Protein AF-A0A7X3XR97-F1 (afdb_monomer_lite)

Sequence (160 aa):
MERVSLQQAVKMTGKSESTLRRDVKKGKVSAVRDDRGHLRFDIAELQRAYGELKNTGDDAQSVEQGNGKAMTGHDQAEIIAIKDNQIADLRNQLEKAEAQLQIATTEKTKLLDLLSAEKEEKRELKEEMLALMPPPEEREQKTDLTQIKPRRWFQRLLGT

Foldseek 3Di:
DDKDFLVQLCQFQVDDSVVVVVCCVVVLAPWDADPVRTTIGDPVRSCNNRNGTDDPDDDDDDPDDDDDPPCPPVNVVVVVVVVVVVVVVVVVVVVVVVVVVVVVVVVVVVVVVVVVVVVVVVVVVVVVVVVPDPPPVVVVVPCPVVPPDDDPVVVVVPPD

Secondary structure (DSSP, 8-state):
--EEEHHHHHHHH---HHHHHHHHHTTSS-EEE-TTS-EEEEHHHHHHHHSSPPP-SS-S-----SS-----HHHHHHHHHHHHHHHHHHHHHHHHHHHHHHHHHHHHHHHHHHHHHHHHHHHHHHHHHHHHSPPHHHHTTS--TTS-PPPHHHHHHS--

Structure (mmCIF, N/CA/C/O backbone):
data_AF-A0A7X3XR97-F1
#
_entry.id   AF-A0A7X3XR97-F1
#
loop_
_atom_site.group_PDB
_atom_site.id
_atom_site.type_symbol
_atom_site.label_atom_id
_atom_site.label_alt_id
_atom_site.label_comp_id
_atom_site.label_asym_id
_atom_site.label_entity_id
_atom_site.label_seq_id
_atom_site.pdbx_PDB_ins_code
_atom_site.Cartn_x
_atom_site.Cartn_y
_atom_site.Cartn_z
_atom_site.occupancy
_atom_site.B_iso_or_equiv
_atom_site.auth_seq_id
_atom_site.auth_comp_id
_atom_site.auth_asym_id
_atom_site.auth_atom_id
_atom_site.pdbx_PDB_model_num
ATOM 1 N N . MET A 1 1 ? -38.210 10.400 10.286 1.00 59.50 1 MET A N 1
ATOM 2 C CA . MET A 1 1 ? -37.062 9.485 10.431 1.00 59.50 1 MET A CA 1
ATOM 3 C C . MET A 1 1 ? -35.804 10.282 10.172 1.00 59.50 1 MET A C 1
ATOM 5 O O . MET A 1 1 ? -35.600 10.742 9.052 1.00 59.50 1 MET A O 1
ATOM 9 N N . GLU A 1 2 ? -35.038 10.546 11.222 1.00 83.31 2 GLU A N 1
ATOM 10 C CA . GLU A 1 2 ? -33.803 11.316 11.129 1.00 83.31 2 GLU A CA 1
ATOM 11 C C . GLU A 1 2 ? -32.700 10.428 10.548 1.00 83.31 2 GLU A C 1
ATOM 13 O O . GLU A 1 2 ? -32.449 9.325 11.036 1.00 83.31 2 GLU A O 1
ATOM 18 N N . ARG A 1 3 ? -32.088 10.881 9.449 1.00 91.56 3 ARG A N 1
ATOM 19 C CA . ARG A 1 3 ? -31.062 10.122 8.736 1.00 91.56 3 ARG A CA 1
ATOM 20 C C . ARG A 1 3 ? -29.696 10.750 8.934 1.00 91.56 3 ARG A C 1
ATOM 22 O O . ARG A 1 3 ? -29.468 11.891 8.540 1.00 91.56 3 ARG A O 1
ATOM 29 N N . VAL A 1 4 ? -28.764 9.960 9.442 1.00 92.81 4 VAL A N 1
ATOM 30 C CA . VAL A 1 4 ? -27.392 10.383 9.705 1.00 92.81 4 VAL A CA 1
ATOM 31 C C . VAL A 1 4 ? -26.429 9.842 8.658 1.00 92.81 4 VAL A C 1
ATOM 33 O O . VAL A 1 4 ? -26.649 8.806 8.024 1.00 92.81 4 VAL A O 1
ATOM 36 N N . SER A 1 5 ? -25.347 10.583 8.443 1.00 94.44 5 SER A N 1
ATOM 37 C CA . SER A 1 5 ? -24.238 10.140 7.601 1.00 94.44 5 SER A CA 1
ATOM 38 C C . SER A 1 5 ? -23.487 8.969 8.237 1.00 94.44 5 SER A C 1
ATOM 40 O O . SER A 1 5 ? -23.540 8.746 9.446 1.00 94.44 5 SER A O 1
ATOM 42 N N . LEU A 1 6 ? -22.706 8.258 7.427 1.00 93.50 6 LEU A N 1
ATOM 43 C CA . LEU A 1 6 ? -21.822 7.196 7.904 1.00 93.50 6 LEU A CA 1
ATOM 44 C C . LEU A 1 6 ? -20.865 7.662 9.016 1.00 93.50 6 LEU A C 1
ATOM 46 O O . LEU A 1 6 ? -20.676 6.950 9.994 1.00 93.50 6 LEU A O 1
ATOM 50 N N . GLN A 1 7 ? -20.299 8.867 8.908 1.00 92.00 7 GLN A N 1
ATOM 51 C CA . GLN A 1 7 ? -19.396 9.406 9.932 1.00 92.00 7 GLN A CA 1
ATOM 52 C C . GLN A 1 7 ? -20.116 9.692 11.255 1.00 92.00 7 GLN A C 1
ATOM 54 O O . GLN A 1 7 ? -19.578 9.417 12.326 1.00 92.00 7 GLN A O 1
ATOM 59 N N . GLN A 1 8 ? -21.339 10.220 11.198 1.00 92.00 8 GLN A N 1
ATOM 60 C CA . GLN A 1 8 ? -22.168 10.404 12.390 1.00 92.00 8 GLN A CA 1
ATOM 61 C C . GLN A 1 8 ? -22.556 9.052 12.997 1.00 92.00 8 GLN A C 1
ATOM 63 O O . GLN A 1 8 ? -22.412 8.873 14.200 1.00 92.00 8 GLN A O 1
ATOM 68 N N . ALA A 1 9 ? -22.921 8.065 12.175 1.00 92.31 9 ALA A N 1
ATOM 69 C CA . ALA A 1 9 ? -23.204 6.708 12.636 1.00 92.31 9 ALA A CA 1
ATOM 70 C C . ALA A 1 9 ? -21.992 6.065 13.338 1.00 92.31 9 ALA A C 1
ATOM 72 O O . ALA A 1 9 ? -22.153 5.428 14.378 1.00 92.31 9 ALA A O 1
ATOM 73 N N . VAL A 1 10 ? -20.771 6.273 12.829 1.00 93.38 10 VAL A N 1
ATOM 74 C CA . VAL A 1 10 ? -19.523 5.849 13.495 1.00 93.38 10 VAL A CA 1
ATOM 75 C C . VAL A 1 10 ? -19.402 6.483 14.883 1.00 93.38 10 VAL A C 1
ATOM 77 O O . VAL A 1 10 ? -19.129 5.779 15.853 1.00 93.38 10 VAL A O 1
ATOM 80 N N . LYS A 1 11 ? -19.647 7.794 15.004 1.00 90.94 11 LYS A N 1
ATOM 81 C CA . LYS A 1 11 ? -19.575 8.509 16.290 1.00 90.94 11 LYS A CA 1
ATOM 82 C C . LYS A 1 11 ? -20.635 8.026 17.283 1.00 90.94 11 LYS A C 1
ATOM 84 O O . LYS A 1 11 ? -20.304 7.754 18.433 1.00 90.94 11 LYS A O 1
ATOM 89 N N . MET A 1 12 ? -21.874 7.868 16.821 1.00 90.94 12 MET A N 1
ATOM 90 C CA . MET A 1 12 ? -23.017 7.455 17.640 1.00 90.94 12 MET A CA 1
ATOM 91 C C . MET A 1 12 ? -22.898 6.000 18.113 1.00 90.94 12 MET A C 1
ATOM 93 O O . MET A 1 12 ? -23.188 5.703 19.265 1.00 90.94 12 MET A O 1
ATOM 97 N N . THR A 1 13 ? -22.433 5.086 17.256 1.00 91.81 13 THR A N 1
ATOM 98 C CA . THR A 1 13 ? -22.326 3.648 17.587 1.00 91.81 13 THR A CA 1
ATOM 99 C C . THR A 1 13 ? -20.979 3.250 18.197 1.00 91.81 13 THR A C 1
ATOM 101 O O . THR A 1 13 ? -20.843 2.163 18.762 1.00 91.81 13 THR A O 1
ATOM 104 N N . GLY A 1 14 ? -19.941 4.075 18.022 1.00 87.44 14 GLY A N 1
ATOM 105 C CA . GLY A 1 14 ? -18.558 3.734 18.364 1.00 87.44 14 GLY A CA 1
ATOM 106 C C . GLY A 1 14 ? -17.959 2.599 17.521 1.00 87.44 14 GLY A C 1
ATOM 107 O O . GLY A 1 14 ? -16.923 2.049 17.896 1.00 87.44 14 GLY A O 1
ATOM 108 N N . LYS A 1 15 ? -18.601 2.198 16.414 1.00 90.88 15 LYS A N 1
ATOM 109 C CA . LYS A 1 15 ? -18.105 1.152 15.504 1.00 90.88 15 LYS A CA 1
ATOM 110 C C . LYS A 1 15 ? -17.295 1.762 14.366 1.00 90.88 15 LYS A C 1
ATOM 112 O O . LYS A 1 15 ? -17.579 2.866 13.919 1.00 90.88 15 LYS A O 1
ATOM 117 N N . SER A 1 16 ? -16.309 1.022 13.855 1.00 89.44 16 SER A N 1
ATOM 118 C CA . SER A 1 16 ? -15.526 1.467 12.698 1.00 89.44 16 SER A CA 1
ATOM 119 C C . SER A 1 16 ? -16.376 1.541 11.425 1.00 89.44 16 SER A C 1
ATOM 121 O O . SER A 1 16 ? -17.338 0.788 11.248 1.00 89.44 16 SER A O 1
ATOM 123 N N . GLU A 1 17 ? -15.969 2.392 10.483 1.00 91.38 17 GLU A N 1
ATOM 124 C CA . GLU A 1 17 ? -16.640 2.532 9.188 1.00 91.38 17 GLU A CA 1
ATOM 125 C C . GLU A 1 17 ? -16.730 1.198 8.421 1.00 91.38 17 GLU A C 1
ATOM 127 O O . GLU A 1 17 ? -17.766 0.861 7.841 1.00 91.38 17 GLU A O 1
ATOM 132 N N . SER A 1 18 ? -15.659 0.397 8.462 1.00 92.00 18 SER A N 1
ATOM 133 C CA . SER A 1 18 ? -15.606 -0.922 7.824 1.00 92.00 18 SER A CA 1
ATOM 134 C C . SER A 1 18 ? -16.597 -1.915 8.438 1.00 92.00 18 SER A C 1
ATOM 136 O O . SER A 1 18 ? -17.146 -2.752 7.717 1.00 92.00 18 SER A O 1
ATOM 138 N N . THR A 1 19 ? -16.866 -1.804 9.742 1.00 94.38 19 THR A N 1
ATOM 139 C CA . THR A 1 19 ? -17.869 -2.617 10.443 1.00 94.38 19 THR A CA 1
ATOM 140 C C . THR A 1 19 ? -19.271 -2.233 9.995 1.00 94.38 19 THR A C 1
ATOM 142 O O . THR A 1 19 ? -20.020 -3.104 9.565 1.00 94.38 19 THR A O 1
ATOM 145 N N . LEU A 1 20 ? -19.603 -0.938 9.986 1.00 94.56 20 LEU A N 1
ATOM 146 C CA . LEU A 1 20 ? -20.921 -0.470 9.545 1.00 94.56 20 LEU A CA 1
ATOM 147 C C . LEU A 1 20 ? -21.207 -0.859 8.086 1.00 94.56 20 LEU A C 1
ATOM 149 O O . LEU A 1 20 ? -22.272 -1.389 7.784 1.00 94.56 20 LEU A O 1
ATOM 153 N N . ARG A 1 21 ? -20.241 -0.690 7.172 1.00 95.50 21 ARG A N 1
ATOM 154 C CA . ARG A 1 21 ? -20.395 -1.104 5.762 1.00 95.50 21 ARG A CA 1
ATOM 155 C C . ARG A 1 21 ? -20.606 -2.613 5.613 1.00 95.50 21 ARG A C 1
ATOM 157 O O . ARG A 1 21 ? -21.409 -3.051 4.788 1.00 95.50 21 ARG A O 1
ATOM 164 N N . ARG A 1 22 ? -19.888 -3.415 6.404 1.00 95.19 22 ARG A N 1
ATOM 165 C CA . ARG A 1 22 ? -20.041 -4.876 6.436 1.00 95.19 22 ARG A CA 1
ATOM 166 C C . ARG A 1 22 ? -21.410 -5.279 6.970 1.00 95.19 22 ARG A C 1
ATOM 168 O O . ARG A 1 22 ? -22.028 -6.174 6.405 1.00 95.19 22 ARG A O 1
ATOM 175 N N . ASP A 1 23 ? -21.874 -4.623 8.022 1.00 95.62 23 ASP A N 1
ATOM 176 C CA . ASP A 1 23 ? -23.149 -4.914 8.670 1.00 95.62 23 ASP A CA 1
ATOM 177 C C . ASP A 1 23 ? -24.338 -4.548 7.776 1.00 95.62 23 ASP A C 1
ATOM 179 O O . ASP A 1 23 ? -25.299 -5.313 7.718 1.00 95.62 23 ASP A O 1
ATOM 183 N N . VAL A 1 24 ? -24.229 -3.471 6.987 1.00 95.94 24 VAL A N 1
ATOM 184 C CA . VAL A 1 24 ? -25.182 -3.166 5.905 1.00 95.94 24 VAL A CA 1
ATOM 185 C C . VAL A 1 24 ? -25.203 -4.290 4.872 1.00 95.94 24 VAL A C 1
ATOM 187 O O . VAL A 1 24 ? -26.266 -4.802 4.537 1.00 95.94 24 VAL A O 1
ATOM 190 N N . LYS A 1 25 ? -24.032 -4.741 4.398 1.00 94.12 25 LYS A N 1
ATOM 191 C CA . LYS A 1 25 ? -23.943 -5.846 3.425 1.00 94.12 25 LYS A CA 1
ATOM 192 C C . LYS A 1 25 ? -24.530 -7.156 3.969 1.00 94.12 25 LYS A C 1
ATOM 194 O O . LYS A 1 25 ? -25.059 -7.950 3.200 1.00 94.12 25 LYS A O 1
ATOM 199 N N . LYS A 1 26 ? -24.423 -7.385 5.279 1.00 93.94 26 LYS A N 1
ATOM 200 C CA . LYS A 1 26 ? -24.984 -8.551 5.976 1.00 93.94 26 LYS A CA 1
ATOM 201 C C . LYS A 1 26 ? -26.467 -8.398 6.338 1.00 93.94 26 LYS A C 1
ATOM 203 O O . LYS A 1 26 ? -27.037 -9.345 6.864 1.00 93.94 26 LYS A O 1
ATOM 208 N N . GLY A 1 27 ? -27.073 -7.232 6.105 1.00 93.44 27 GLY A N 1
ATOM 209 C CA . GLY A 1 27 ? -28.469 -6.960 6.456 1.00 93.44 27 GLY A CA 1
ATOM 210 C C . GLY A 1 27 ? -28.728 -6.774 7.954 1.00 93.44 27 GLY A C 1
ATOM 211 O O . GLY A 1 27 ? -29.876 -6.804 8.378 1.00 93.44 27 GLY A O 1
ATOM 212 N N . LYS A 1 28 ? -27.686 -6.576 8.775 1.00 94.38 28 LYS A N 1
ATOM 213 C CA . LYS A 1 28 ? -27.849 -6.329 10.219 1.00 94.38 28 LYS A CA 1
ATOM 214 C C . LYS A 1 28 ? -28.467 -4.951 10.492 1.00 94.38 28 LYS A C 1
ATOM 216 O O . LYS A 1 28 ? -29.243 -4.788 11.432 1.00 94.38 28 LYS A O 1
ATOM 221 N N . VAL A 1 29 ? -28.100 -3.962 9.681 1.00 95.19 29 VAL A N 1
ATOM 222 C CA . VAL A 1 29 ? -28.597 -2.587 9.770 1.00 95.19 29 VAL A CA 1
ATOM 223 C C . VAL A 1 29 ? -28.963 -2.085 8.382 1.00 95.19 29 VAL A C 1
ATOM 225 O O . VAL A 1 29 ? -28.223 -2.309 7.421 1.00 95.19 29 VAL A O 1
ATOM 228 N N . SER A 1 30 ? -30.101 -1.407 8.275 1.00 93.88 30 SER A N 1
ATOM 229 C CA . SER A 1 30 ? -30.556 -0.846 7.006 1.00 93.88 30 SER A CA 1
ATOM 230 C C . SER A 1 30 ? -29.892 0.504 6.742 1.00 93.88 30 SER A C 1
ATOM 232 O O . SER A 1 30 ? -29.759 1.338 7.638 1.00 93.88 30 SER A O 1
ATOM 234 N N . ALA A 1 31 ? -29.500 0.737 5.491 1.00 94.69 31 ALA A N 1
ATOM 235 C CA . ALA A 1 31 ? -29.000 2.027 5.035 1.00 94.69 31 ALA A CA 1
ATOM 236 C C . ALA A 1 31 ? -29.500 2.317 3.619 1.00 94.69 31 ALA A C 1
ATOM 238 O O . ALA A 1 31 ? -29.574 1.421 2.778 1.00 94.69 31 ALA A O 1
ATOM 239 N N . VAL A 1 32 ? -29.812 3.581 3.354 1.00 93.56 32 VAL A N 1
ATOM 240 C CA . VAL A 1 32 ? -30.240 4.070 2.038 1.00 93.56 32 VAL A CA 1
ATOM 241 C C . VAL A 1 32 ? -29.104 4.882 1.430 1.00 93.56 32 VAL A C 1
ATOM 243 O O . VAL A 1 32 ? -28.346 5.525 2.154 1.00 93.56 32 VAL A O 1
ATOM 246 N N . ARG A 1 33 ? -28.955 4.851 0.107 1.00 93.44 33 ARG A N 1
ATOM 247 C CA . ARG A 1 33 ? -28.036 5.757 -0.590 1.00 93.44 33 ARG A CA 1
ATOM 248 C C . ARG A 1 33 ? -28.769 7.046 -0.942 1.00 93.44 33 ARG A C 1
ATOM 250 O O . ARG A 1 33 ? -29.892 6.977 -1.427 1.00 93.44 33 ARG A O 1
ATOM 257 N N . ASP A 1 34 ? -28.160 8.192 -0.659 1.00 90.62 34 ASP A N 1
ATOM 258 C CA . ASP A 1 34 ? -28.672 9.480 -1.136 1.00 90.62 34 ASP A CA 1
ATOM 259 C C . ASP A 1 34 ? -28.383 9.686 -2.632 1.00 90.62 34 ASP A C 1
ATOM 261 O O . ASP A 1 34 ? -27.735 8.855 -3.273 1.00 90.62 34 ASP A O 1
ATOM 265 N N . ASP A 1 35 ? -28.841 10.812 -3.179 1.00 90.06 35 ASP A N 1
ATOM 266 C CA . ASP A 1 35 ? -28.695 11.160 -4.601 1.00 90.06 35 ASP A CA 1
ATOM 267 C C . ASP A 1 35 ? -27.226 11.273 -5.052 1.00 90.06 35 ASP A C 1
ATOM 269 O O . ASP A 1 35 ? -26.927 11.246 -6.243 1.00 90.06 35 ASP A O 1
ATOM 273 N N . ARG A 1 36 ? -26.286 11.377 -4.102 1.00 89.06 36 ARG A N 1
ATOM 274 C CA . ARG A 1 36 ? -24.834 11.409 -4.341 1.00 89.06 36 ARG A CA 1
ATOM 275 C C . ARG A 1 36 ? -24.169 10.049 -4.103 1.00 89.06 36 ARG A C 1
ATOM 277 O O . ARG A 1 36 ? -22.951 9.925 -4.200 1.00 89.06 36 ARG A O 1
ATOM 284 N N . GLY A 1 37 ? -24.951 9.017 -3.787 1.00 89.38 37 GLY A N 1
ATOM 285 C CA . GLY A 1 37 ? -24.482 7.659 -3.532 1.00 89.38 37 GLY A CA 1
ATOM 286 C C . GLY A 1 37 ? -23.922 7.427 -2.125 1.00 89.38 37 GLY A C 1
ATOM 287 O O . GLY A 1 37 ? -23.387 6.345 -1.861 1.00 89.38 37 GLY A O 1
ATOM 288 N N . HIS A 1 38 ? -24.035 8.391 -1.207 1.00 89.69 38 HIS A N 1
ATOM 289 C CA . HIS A 1 38 ? -23.547 8.245 0.163 1.00 89.69 38 HIS A CA 1
ATOM 290 C C . HIS A 1 38 ? -24.547 7.488 1.037 1.00 89.69 38 HIS A C 1
ATOM 292 O O . HIS A 1 38 ? -25.760 7.644 0.908 1.00 89.69 38 HIS A O 1
ATOM 298 N N . LEU A 1 39 ? -24.034 6.675 1.965 1.00 91.56 39 LEU A N 1
ATOM 299 C CA . LEU A 1 39 ? -24.870 5.924 2.901 1.00 91.56 39 LEU A CA 1
ATOM 300 C C . LEU A 1 39 ? -25.498 6.846 3.951 1.00 91.56 39 LEU A C 1
ATOM 302 O O . LEU A 1 39 ? -24.809 7.632 4.609 1.00 91.56 39 LEU A O 1
ATOM 306 N N . ARG A 1 40 ? -26.804 6.672 4.132 1.00 95.62 40 ARG A N 1
ATOM 307 C CA . ARG A 1 40 ? -27.650 7.321 5.126 1.00 95.62 40 ARG A CA 1
ATOM 308 C C . ARG A 1 40 ? -28.306 6.261 5.999 1.00 95.62 40 ARG A C 1
ATOM 310 O O . ARG A 1 40 ? -28.926 5.330 5.485 1.00 95.62 40 ARG A O 1
ATOM 317 N N . PHE A 1 41 ? -28.167 6.424 7.305 1.00 94.56 41 PHE A N 1
ATOM 318 C CA . PHE A 1 41 ? -28.644 5.488 8.317 1.00 94.56 41 PHE A CA 1
ATOM 319 C C . PHE A 1 41 ? -29.759 6.134 9.120 1.00 94.56 41 PHE A C 1
ATOM 321 O O . PHE A 1 41 ? -29.648 7.305 9.468 1.00 94.56 41 PHE A O 1
ATOM 328 N N . ASP A 1 42 ? -30.810 5.385 9.426 1.00 94.25 42 ASP A N 1
ATOM 329 C CA . ASP A 1 42 ? -31.805 5.831 10.398 1.00 94.25 42 ASP A CA 1
ATOM 330 C C . ASP A 1 42 ? -31.259 5.641 11.818 1.00 94.25 42 ASP A C 1
ATOM 332 O O . ASP A 1 42 ? -30.686 4.592 12.127 1.00 94.25 42 ASP A O 1
ATOM 336 N N . ILE A 1 43 ? -31.443 6.637 12.684 1.00 92.31 43 ILE A N 1
ATOM 337 C CA . ILE A 1 43 ? -31.070 6.548 14.101 1.00 92.31 43 ILE A CA 1
ATOM 338 C C . ILE A 1 43 ? -31.778 5.362 14.774 1.00 92.31 43 ILE A C 1
ATOM 340 O O . ILE A 1 43 ? -31.135 4.615 15.509 1.00 92.31 43 ILE A O 1
ATOM 344 N N . ALA A 1 44 ? -33.056 5.115 14.470 1.00 90.81 44 ALA A N 1
ATOM 345 C CA . ALA A 1 44 ? -33.802 3.993 15.042 1.00 90.81 44 ALA A CA 1
ATOM 346 C C . ALA A 1 44 ? -33.234 2.631 14.602 1.00 90.81 44 ALA A C 1
ATOM 348 O O . ALA A 1 44 ? -33.146 1.699 15.403 1.00 90.81 44 ALA A O 1
ATOM 349 N N . GLU A 1 45 ? -32.785 2.515 13.346 1.00 93.69 45 GLU A N 1
ATOM 350 C CA . GLU A 1 45 ? -32.121 1.304 12.841 1.00 93.69 45 GLU A CA 1
ATOM 351 C C . GLU A 1 45 ? -30.766 1.083 13.518 1.00 93.69 45 GLU A C 1
ATOM 353 O O . GLU A 1 45 ? -30.434 -0.049 13.881 1.00 93.69 45 GLU A O 1
ATOM 358 N N . LEU A 1 46 ? -29.990 2.154 13.717 1.00 93.81 46 LEU A N 1
ATOM 359 C CA . LEU A 1 46 ? -28.722 2.091 14.443 1.00 93.81 46 LEU A CA 1
ATOM 360 C C . LEU A 1 46 ? -28.948 1.664 15.896 1.00 93.81 46 LEU A C 1
ATOM 362 O O . LEU A 1 46 ? -28.245 0.777 16.379 1.00 93.81 46 LEU A O 1
ATOM 366 N N . GLN A 1 47 ? -29.955 2.229 16.560 1.00 93.00 47 GLN A N 1
ATOM 367 C CA . GLN A 1 47 ? -30.284 1.893 17.939 1.00 93.00 47 GLN A CA 1
ATOM 368 C C . GLN A 1 47 ? -30.772 0.444 18.072 1.00 93.00 47 GLN A C 1
ATOM 370 O O . GLN A 1 47 ? -30.343 -0.271 18.973 1.00 93.00 47 GLN A O 1
ATOM 375 N N . ARG A 1 48 ? -31.589 -0.053 17.132 1.00 94.19 48 ARG A N 1
ATOM 376 C CA . ARG A 1 48 ? -31.993 -1.470 17.106 1.00 94.19 48 ARG A CA 1
ATOM 377 C C . ARG A 1 48 ? -30.791 -2.402 16.924 1.00 94.19 48 ARG A C 1
ATOM 379 O O . ARG A 1 48 ? -30.713 -3.443 17.567 1.00 94.19 48 ARG A O 1
ATOM 386 N N . ALA A 1 49 ? -29.879 -2.066 16.012 1.00 93.38 49 ALA A N 1
ATOM 387 C CA . ALA A 1 49 ? -28.774 -2.946 15.629 1.00 93.38 49 ALA A CA 1
ATOM 388 C C . ALA A 1 49 ? -27.591 -2.933 16.612 1.00 93.38 49 ALA A C 1
ATOM 390 O O . ALA A 1 49 ? -26.843 -3.918 16.684 1.00 93.38 49 ALA A O 1
ATOM 391 N N . TYR A 1 50 ? -27.386 -1.819 17.320 1.00 92.31 50 TYR A N 1
ATOM 392 C CA . TYR A 1 50 ? -26.207 -1.587 18.157 1.00 92.31 50 TYR A CA 1
ATOM 393 C C . TYR A 1 50 ? -26.522 -1.216 19.608 1.00 92.31 50 TYR A C 1
ATOM 395 O O . TYR A 1 50 ? -25.599 -1.233 20.420 1.00 92.31 50 TYR A O 1
ATOM 403 N N . GLY A 1 51 ? -27.785 -0.958 19.947 1.00 89.44 51 GLY A N 1
ATOM 404 C CA . GLY A 1 51 ? -28.206 -0.538 21.281 1.00 89.44 51 GLY A CA 1
ATOM 405 C C . GLY A 1 51 ? -28.114 0.974 21.474 1.00 89.44 51 GLY A C 1
ATOM 406 O O . GLY A 1 51 ? -28.242 1.742 20.522 1.00 89.44 51 GLY A O 1
ATOM 407 N N . GLU A 1 52 ? -27.915 1.401 22.719 1.00 89.00 52 GLU A N 1
ATOM 408 C CA . GLU A 1 52 ? -27.812 2.815 23.087 1.00 89.00 52 GLU A CA 1
ATOM 409 C C . GLU A 1 52 ? -26.752 3.549 22.253 1.00 89.00 52 GLU A C 1
ATOM 411 O O . GLU A 1 52 ? -25.615 3.094 22.092 1.00 89.00 52 GLU A O 1
ATOM 416 N N . LEU A 1 53 ? -27.150 4.693 21.697 1.00 89.75 53 LEU A N 1
ATOM 417 C CA . LEU A 1 53 ? -26.300 5.532 20.865 1.00 89.75 53 LEU A CA 1
ATOM 418 C C . LEU A 1 53 ? -25.719 6.673 21.698 1.00 89.75 53 LEU A C 1
ATOM 420 O O . LEU A 1 53 ? -26.393 7.244 22.550 1.00 89.75 53 LEU A O 1
ATOM 424 N N . LYS A 1 54 ? -24.472 7.045 21.415 1.00 86.44 54 LYS A N 1
ATOM 425 C CA . LYS A 1 54 ? -23.836 8.220 22.015 1.00 86.44 54 LYS A CA 1
ATOM 426 C C . LYS A 1 54 ? -24.487 9.481 21.447 1.00 86.44 54 LYS A C 1
ATOM 428 O O . LYS A 1 54 ? -24.418 9.700 20.234 1.00 86.44 54 LYS A O 1
ATOM 433 N N . ASN A 1 55 ? -25.093 10.301 22.306 1.00 72.25 55 ASN A N 1
ATOM 434 C CA . ASN A 1 55 ? -25.628 11.602 21.908 1.00 72.25 55 ASN A CA 1
ATOM 435 C C . ASN A 1 55 ? -24.497 12.492 21.379 1.00 72.25 55 ASN A C 1
ATOM 437 O O . ASN A 1 55 ? -23.450 12.634 22.005 1.00 72.25 55 ASN A O 1
ATOM 441 N N . THR A 1 56 ? -24.702 13.079 20.199 1.00 61.72 56 THR A N 1
ATOM 442 C CA . THR A 1 56 ? -23.745 14.002 19.568 1.00 61.72 56 THR A CA 1
ATOM 443 C C . THR A 1 56 ? -24.137 15.472 19.745 1.00 61.72 56 THR A C 1
ATOM 445 O O . THR A 1 56 ? -23.643 16.315 19.000 1.00 61.72 56 THR A O 1
ATOM 448 N N . GLY A 1 57 ? -25.024 15.780 20.694 1.00 50.91 57 GLY A N 1
ATOM 449 C CA . GLY A 1 57 ? -25.498 17.131 20.980 1.00 50.91 57 GLY A CA 1
ATOM 450 C C . GLY A 1 57 ? -25.748 17.323 22.474 1.00 50.91 57 GLY A C 1
ATOM 451 O O . GLY A 1 57 ? -26.529 16.576 23.054 1.00 50.91 57 GLY A O 1
ATOM 452 N N . ASP A 1 58 ? -25.069 18.332 23.009 1.00 42.56 58 ASP A N 1
ATOM 453 C CA . ASP A 1 58 ? -25.105 18.906 24.357 1.00 42.56 58 ASP A CA 1
ATOM 454 C C . ASP A 1 58 ? -24.533 18.139 25.562 1.00 42.56 58 ASP A C 1
ATOM 456 O O . ASP A 1 58 ? -24.740 16.949 25.776 1.00 42.56 58 ASP A O 1
ATOM 460 N N . ASP A 1 59 ? -23.806 18.947 26.336 1.00 37.19 59 ASP A N 1
ATOM 461 C CA . ASP A 1 59 ? -23.191 18.777 27.647 1.00 37.19 59 ASP A CA 1
ATOM 462 C C . ASP A 1 59 ? -21.960 17.873 27.819 1.00 37.19 59 ASP A C 1
ATOM 464 O O . ASP A 1 59 ? -21.987 16.663 28.058 1.00 37.19 59 ASP A O 1
ATOM 468 N N . ALA A 1 60 ? -20.821 18.573 27.888 1.00 48.59 60 ALA A N 1
ATOM 469 C CA . ALA A 1 60 ? -19.901 18.380 28.994 1.00 48.59 60 ALA A CA 1
ATOM 470 C C . ALA A 1 60 ? -20.698 18.235 30.309 1.00 48.59 60 ALA A C 1
ATOM 472 O O . ALA A 1 60 ? -21.459 19.121 30.662 1.00 48.59 60 ALA A O 1
ATOM 473 N N . GLN A 1 61 ? -20.459 17.143 31.037 1.00 46.69 61 GLN A N 1
ATOM 474 C CA . GLN A 1 61 ? -21.137 16.735 32.280 1.00 46.69 61 GLN A CA 1
ATOM 475 C C . GLN A 1 61 ? -22.431 15.922 32.117 1.00 46.69 61 GLN A C 1
ATOM 477 O O . GLN A 1 61 ? -23.523 16.333 32.475 1.00 46.69 61 GLN A O 1
ATOM 482 N N . SER A 1 62 ? -22.265 14.653 31.758 1.00 37.53 62 SER A N 1
ATOM 483 C CA . SER A 1 62 ? -22.927 13.562 32.486 1.00 37.53 62 SER A CA 1
ATOM 484 C C . SER A 1 62 ? -22.091 12.296 32.334 1.00 37.53 62 SER A C 1
ATOM 486 O O . SER A 1 62 ? -22.311 11.422 31.500 1.00 37.53 62 SER A O 1
ATOM 488 N N . VAL A 1 63 ? -21.046 12.222 33.156 1.00 49.66 63 VAL A N 1
ATOM 489 C CA . VAL A 1 63 ? -20.544 10.921 33.585 1.00 49.66 63 VAL A CA 1
ATOM 490 C C . VAL A 1 63 ? -21.612 10.421 34.544 1.00 49.66 63 VAL A C 1
ATOM 492 O O . VAL A 1 63 ? -21.748 11.015 35.603 1.00 49.66 63 VAL A O 1
ATOM 495 N N . GLU A 1 64 ? -22.429 9.455 34.127 1.00 47.06 64 GLU A N 1
ATOM 496 C CA . GLU A 1 64 ? -22.954 8.360 34.955 1.00 47.06 64 GLU A CA 1
ATOM 497 C C . GLU A 1 64 ? -23.934 7.500 34.137 1.00 47.06 64 GLU A C 1
ATOM 499 O O . GLU A 1 64 ? -24.968 7.952 33.660 1.00 47.06 64 GLU A O 1
ATOM 504 N N . GLN A 1 65 ? -23.562 6.220 34.058 1.00 51.62 65 GLN A N 1
ATOM 505 C CA . GLN A 1 65 ? -24.431 5.044 33.989 1.00 51.62 65 GLN A CA 1
ATOM 506 C C . GLN A 1 65 ? -25.152 4.713 32.675 1.00 51.62 65 GLN A C 1
ATOM 508 O O . GLN A 1 65 ? -26.309 5.035 32.442 1.00 51.62 65 GLN A O 1
ATOM 513 N N . GLY A 1 66 ? -24.466 3.864 31.903 1.00 37.22 66 GLY A N 1
ATOM 514 C CA . GLY A 1 66 ? -25.041 2.998 30.876 1.00 37.22 66 GLY A CA 1
ATOM 515 C C . GLY A 1 66 ? -24.211 1.721 30.723 1.00 37.22 66 GLY A C 1
ATOM 516 O O . GLY A 1 66 ? -23.417 1.583 29.800 1.00 37.22 66 GLY A O 1
ATOM 517 N N . ASN A 1 67 ? -24.349 0.806 31.686 1.00 44.97 67 ASN A N 1
ATOM 518 C CA . ASN A 1 67 ? -24.048 -0.627 31.560 1.00 44.97 67 ASN A CA 1
ATOM 519 C C . ASN A 1 67 ? -22.607 -1.062 31.189 1.00 44.97 67 ASN A C 1
ATOM 521 O O . ASN A 1 67 ? -22.395 -1.970 30.384 1.00 44.97 67 ASN A O 1
ATOM 525 N N . GLY A 1 68 ? -21.598 -0.465 31.822 1.00 39.72 68 GLY A N 1
ATOM 526 C CA . GLY A 1 68 ? -20.244 -1.017 31.853 1.00 39.72 68 GLY A CA 1
ATOM 527 C C . GLY A 1 68 ? -20.006 -1.692 33.194 1.00 39.72 68 GLY A C 1
ATOM 528 O O . GLY A 1 68 ? -19.988 -1.010 34.213 1.00 39.72 68 GLY A O 1
ATOM 529 N N . LYS A 1 69 ? -19.799 -3.013 33.212 1.00 48.22 69 LYS A N 1
ATOM 530 C CA . LYS A 1 69 ? -19.140 -3.699 34.333 1.00 48.22 69 LYS A CA 1
ATOM 531 C C . LYS A 1 69 ? -17.922 -2.850 34.701 1.00 48.22 69 LYS A C 1
ATOM 533 O O . LYS A 1 69 ? -17.043 -2.701 33.854 1.00 48.22 69 LYS A O 1
ATOM 538 N N . ALA A 1 70 ? -17.942 -2.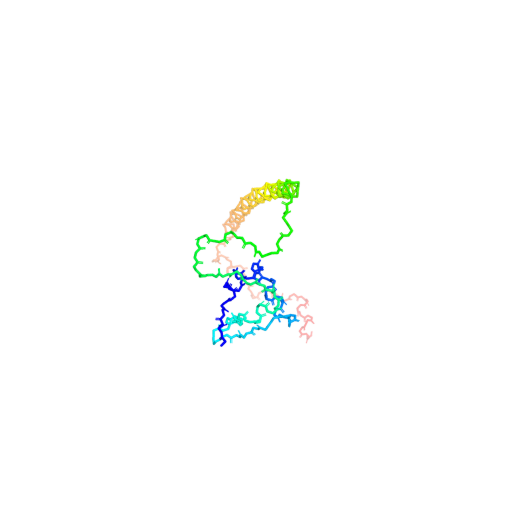200 35.868 1.00 47.84 70 ALA A N 1
ATOM 539 C CA . ALA A 1 70 ? -16.887 -1.284 36.284 1.00 47.84 70 ALA A CA 1
ATOM 540 C C . ALA A 1 70 ? -15.572 -2.057 36.223 1.00 47.84 70 ALA A C 1
ATOM 542 O O . ALA A 1 70 ? -15.351 -2.978 37.009 1.00 47.84 70 ALA A O 1
ATOM 543 N N . MET A 1 71 ? -14.780 -1.760 35.196 1.00 55.47 71 MET A N 1
ATOM 544 C CA . MET A 1 71 ? -13.563 -2.485 34.897 1.00 55.47 71 MET A CA 1
ATOM 545 C C . MET A 1 71 ? -12.618 -2.191 36.054 1.00 55.47 71 MET A C 1
ATOM 547 O O . MET A 1 71 ? -12.263 -1.031 36.291 1.00 55.47 71 MET A O 1
ATOM 551 N N . THR A 1 72 ? -12.342 -3.219 36.849 1.00 59.44 72 THR A N 1
ATOM 552 C CA . THR A 1 72 ? -11.588 -3.079 38.092 1.00 59.44 72 THR A CA 1
ATOM 553 C C . THR A 1 72 ? -10.196 -2.536 37.761 1.00 59.44 72 THR A C 1
ATOM 555 O O . THR A 1 72 ? -9.721 -2.685 36.635 1.00 59.44 72 THR A O 1
ATOM 558 N N . GLY A 1 73 ? -9.507 -1.886 38.706 1.00 61.25 73 GLY A N 1
ATOM 559 C CA . GLY A 1 73 ? -8.156 -1.354 38.446 1.00 61.25 73 GLY A CA 1
ATOM 560 C C . GLY A 1 73 ? -7.178 -2.404 37.887 1.00 61.25 73 GLY A C 1
ATOM 561 O O . GLY A 1 73 ? -6.252 -2.057 37.159 1.00 61.25 73 GLY A O 1
ATOM 562 N N . HIS A 1 74 ? -7.436 -3.688 38.159 1.00 59.84 74 HIS A N 1
ATOM 563 C CA . HIS A 1 74 ? -6.713 -4.827 37.599 1.00 59.84 74 HIS A CA 1
ATOM 56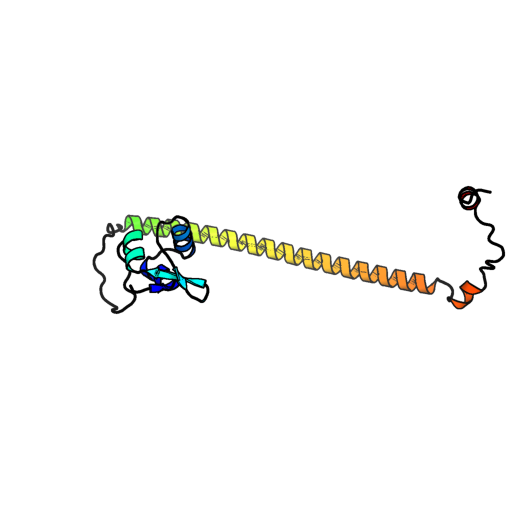4 C C . HIS A 1 74 ? -6.910 -4.976 36.082 1.00 59.84 74 HIS A C 1
ATOM 566 O O . HIS A 1 74 ? -5.936 -5.066 35.338 1.00 59.84 74 HIS A O 1
ATOM 572 N N . ASP A 1 75 ? -8.153 -4.891 35.612 1.00 70.31 75 ASP A N 1
ATOM 573 C CA . ASP A 1 75 ? -8.493 -4.997 34.193 1.00 70.31 75 ASP A CA 1
ATOM 574 C C . ASP A 1 75 ? -7.935 -3.805 33.382 1.00 70.31 75 ASP A C 1
ATOM 576 O O . ASP A 1 75 ? -7.548 -3.942 32.222 1.00 70.31 75 ASP A O 1
ATOM 580 N N . GLN A 1 76 ? -7.852 -2.610 33.987 1.00 75.25 76 GLN A N 1
ATOM 581 C CA . GLN A 1 76 ? -7.225 -1.448 33.342 1.00 75.25 76 GLN A CA 1
ATOM 582 C C . GLN A 1 76 ? -5.709 -1.614 33.201 1.00 75.25 76 GLN A C 1
ATOM 584 O O . GLN A 1 76 ? -5.161 -1.280 32.150 1.00 75.25 76 GLN A O 1
ATOM 589 N N . ALA A 1 77 ? -5.037 -2.149 34.223 1.00 77.81 77 ALA A N 1
ATOM 590 C CA . ALA A 1 77 ? -3.604 -2.422 34.175 1.00 77.81 77 ALA A CA 1
ATOM 591 C C . ALA A 1 77 ? -3.259 -3.479 33.112 1.00 77.81 77 ALA A C 1
ATOM 593 O O . ALA A 1 77 ? -2.292 -3.309 32.369 1.00 77.81 77 ALA A O 1
ATOM 594 N N . GLU A 1 78 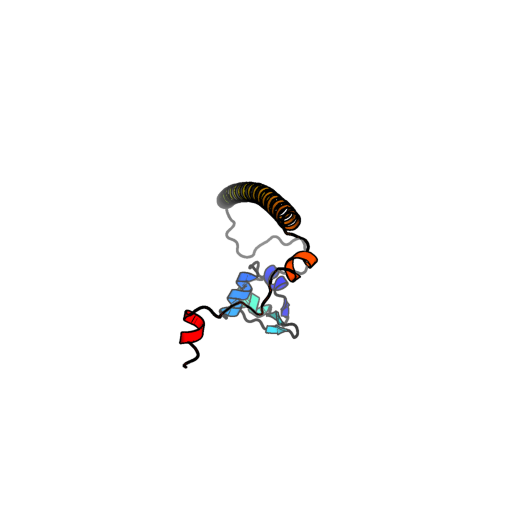? -4.081 -4.523 32.975 1.00 80.75 78 GLU A N 1
ATOM 595 C CA . GLU A 1 78 ? -3.913 -5.544 31.936 1.00 80.75 78 GLU A CA 1
ATOM 596 C C . GLU A 1 78 ? -4.092 -4.956 30.527 1.00 80.75 78 GLU A C 1
ATOM 598 O O . GLU A 1 78 ? -3.280 -5.197 29.634 1.00 80.75 78 GLU A O 1
ATOM 603 N N . ILE A 1 79 ? -5.099 -4.100 30.331 1.00 82.69 79 ILE A N 1
ATOM 604 C CA . ILE A 1 79 ? -5.314 -3.412 29.050 1.00 82.69 79 ILE A CA 1
ATOM 605 C C . ILE A 1 79 ? -4.147 -2.482 28.705 1.00 82.69 79 ILE A C 1
ATOM 607 O O . ILE A 1 79 ? -3.773 -2.393 27.534 1.00 82.69 79 ILE A O 1
ATOM 611 N N . ILE A 1 80 ? -3.576 -1.781 29.688 1.00 88.62 80 ILE A N 1
ATOM 612 C CA . ILE A 1 80 ? -2.398 -0.929 29.482 1.00 88.62 80 ILE A CA 1
ATOM 613 C C . ILE A 1 80 ? -1.203 -1.788 29.062 1.00 88.62 80 ILE A C 1
ATOM 615 O O . ILE A 1 80 ? -0.600 -1.502 28.033 1.00 88.62 80 ILE A O 1
ATOM 619 N N . ALA A 1 81 ? -0.940 -2.898 29.755 1.00 88.19 81 ALA A N 1
ATOM 620 C CA . ALA A 1 81 ? 0.151 -3.808 29.408 1.00 88.19 81 ALA A CA 1
ATOM 621 C C . ALA A 1 81 ? -0.003 -4.409 27.997 1.00 88.19 81 ALA A C 1
ATOM 623 O O . ALA A 1 81 ? 0.962 -4.487 27.235 1.00 88.19 81 ALA A O 1
ATOM 624 N N . ILE A 1 82 ? -1.223 -4.794 27.604 1.00 91.19 82 ILE A N 1
ATOM 625 C CA . ILE A 1 82 ? -1.505 -5.281 26.245 1.00 91.19 82 ILE A CA 1
ATOM 626 C C . ILE A 1 82 ? -1.238 -4.184 25.211 1.00 91.19 82 ILE A C 1
ATOM 628 O O . ILE A 1 82 ? -0.618 -4.451 24.180 1.00 91.19 82 ILE A O 1
ATOM 632 N N . LYS A 1 83 ? -1.680 -2.950 25.473 1.00 90.25 83 LYS A N 1
ATOM 633 C CA . LYS A 1 83 ? -1.443 -1.815 24.573 1.00 90.25 83 LYS A CA 1
ATOM 634 C C . LYS A 1 83 ? 0.037 -1.468 24.467 1.00 90.25 83 LYS A C 1
ATOM 636 O O . LYS A 1 83 ? 0.496 -1.209 23.361 1.00 90.25 83 LYS A O 1
ATOM 641 N N . ASP A 1 84 ? 0.785 -1.511 25.562 1.00 92.38 84 ASP A N 1
ATOM 642 C CA . ASP A 1 84 ? 2.225 -1.250 25.556 1.00 92.38 84 ASP A CA 1
ATOM 643 C C . ASP A 1 84 ? 2.979 -2.308 24.746 1.00 92.38 84 ASP A C 1
ATOM 645 O O . ASP A 1 84 ? 3.833 -1.964 23.928 1.00 92.38 84 ASP A O 1
ATOM 649 N N . ASN A 1 85 ? 2.592 -3.581 24.869 1.00 92.50 85 ASN A N 1
ATOM 650 C CA . ASN A 1 85 ? 3.126 -4.655 24.031 1.00 92.50 85 ASN A CA 1
ATOM 651 C C . ASN A 1 85 ? 2.798 -4.445 22.545 1.00 92.50 85 ASN A C 1
ATOM 653 O O . ASN A 1 85 ? 3.663 -4.626 21.690 1.00 92.50 85 ASN A O 1
ATOM 657 N N . GLN A 1 86 ? 1.572 -4.019 22.223 1.00 93.75 86 GLN A N 1
ATOM 658 C CA . GLN A 1 86 ? 1.192 -3.683 20.846 1.00 93.75 86 GLN A CA 1
ATOM 659 C C . GLN A 1 86 ? 1.981 -2.484 20.310 1.00 93.75 86 GLN A C 1
ATOM 661 O O . GLN A 1 86 ? 2.416 -2.502 19.163 1.00 93.75 86 GLN A O 1
ATOM 666 N N . ILE A 1 87 ? 2.198 -1.452 21.127 1.00 95.94 87 ILE A N 1
ATOM 667 C CA . ILE A 1 87 ? 3.007 -0.286 20.756 1.00 95.94 87 ILE A CA 1
ATOM 668 C C . ILE A 1 87 ? 4.461 -0.703 20.515 1.00 95.94 87 ILE A C 1
ATOM 670 O O . ILE A 1 87 ? 5.066 -0.244 19.548 1.00 95.94 87 ILE A O 1
ATOM 674 N N . ALA A 1 88 ? 5.022 -1.575 21.355 1.00 95.62 88 ALA A N 1
ATOM 675 C CA . ALA A 1 88 ? 6.374 -2.095 21.181 1.00 95.62 88 ALA A CA 1
ATOM 676 C C . ALA A 1 88 ? 6.511 -2.907 19.883 1.00 95.62 88 ALA A C 1
ATOM 678 O O . ALA A 1 88 ? 7.448 -2.683 19.118 1.00 95.62 88 ALA A O 1
ATOM 679 N N . ASP A 1 89 ? 5.555 -3.790 19.588 1.00 96.19 89 ASP A N 1
ATOM 680 C CA . ASP A 1 89 ? 5.558 -4.563 18.344 1.00 96.19 89 ASP A CA 1
ATOM 681 C C . ASP A 1 89 ? 5.420 -3.660 17.108 1.00 96.19 89 ASP A C 1
ATOM 683 O O . ASP A 1 89 ? 6.203 -3.773 16.166 1.00 96.19 89 ASP A O 1
ATOM 687 N N . LEU A 1 90 ? 4.503 -2.687 17.136 1.00 96.75 90 LEU A N 1
ATOM 688 C CA . LEU A 1 90 ? 4.339 -1.722 16.044 1.00 96.75 90 LEU A CA 1
ATOM 689 C C . LEU A 1 90 ? 5.599 -0.880 15.815 1.00 96.75 90 LEU A C 1
ATOM 691 O O . LEU A 1 90 ? 5.963 -0.632 14.667 1.00 96.75 90 LEU A O 1
ATOM 695 N N . ARG A 1 91 ? 6.291 -0.469 16.885 1.00 96.62 91 ARG A N 1
ATOM 696 C CA . ARG A 1 91 ? 7.579 0.234 16.782 1.00 96.62 91 ARG A CA 1
ATOM 697 C C . ARG A 1 91 ? 8.646 -0.643 16.130 1.00 96.62 91 ARG A C 1
ATOM 699 O O . ARG A 1 91 ? 9.311 -0.181 15.210 1.00 96.62 91 ARG A O 1
ATOM 706 N N . ASN A 1 92 ? 8.747 -1.911 16.527 1.00 97.25 92 ASN A N 1
ATOM 707 C CA . ASN A 1 92 ? 9.685 -2.858 15.920 1.00 97.25 92 ASN A CA 1
ATOM 708 C C . ASN A 1 92 ? 9.379 -3.112 14.435 1.00 97.25 92 ASN A C 1
ATOM 710 O O . ASN A 1 92 ? 10.290 -3.256 13.621 1.00 97.25 92 ASN A O 1
ATOM 714 N N . GLN A 1 93 ? 8.099 -3.197 14.064 1.00 95.88 93 GLN A N 1
ATOM 715 C CA . GLN A 1 93 ? 7.696 -3.343 12.663 1.00 95.88 93 GLN A CA 1
ATOM 716 C C . GLN A 1 93 ? 8.052 -2.099 11.844 1.00 95.88 93 GLN A C 1
ATOM 718 O O . GLN A 1 93 ? 8.537 -2.234 10.721 1.00 95.88 93 GLN A O 1
ATOM 723 N N . LEU A 1 94 ? 7.851 -0.907 12.411 1.00 97.44 94 LEU A N 1
ATOM 724 C CA . LEU A 1 94 ? 8.197 0.360 11.774 1.00 97.44 94 LEU A CA 1
ATOM 725 C C . LEU A 1 94 ? 9.708 0.474 11.546 1.00 97.44 94 LEU A C 1
ATOM 727 O O . LEU A 1 94 ? 10.122 0.733 10.422 1.00 97.44 94 LEU A O 1
ATOM 731 N N . GLU A 1 95 ? 10.523 0.161 12.553 1.00 97.88 95 GLU A N 1
ATOM 732 C CA . GLU A 1 95 ? 11.986 0.151 12.430 1.00 97.88 95 GLU A CA 1
ATOM 733 C C . GLU A 1 95 ? 12.464 -0.822 11.337 1.00 97.88 95 GLU A C 1
ATOM 735 O O . GLU A 1 95 ? 13.282 -0.471 10.486 1.00 97.88 95 GLU A O 1
ATOM 740 N N . LYS A 1 96 ? 11.904 -2.040 11.290 1.00 97.44 96 LYS A N 1
ATOM 741 C CA . LYS A 1 96 ? 12.223 -3.017 10.233 1.00 97.44 96 LYS A CA 1
ATOM 742 C C . LYS A 1 96 ? 11.836 -2.514 8.844 1.00 97.44 96 LYS A C 1
ATOM 744 O O . LYS A 1 96 ? 12.594 -2.717 7.895 1.00 97.44 96 LYS A O 1
ATOM 749 N N . ALA A 1 97 ? 10.669 -1.888 8.713 1.00 96.56 97 ALA A N 1
ATOM 750 C CA . ALA A 1 97 ? 10.201 -1.344 7.444 1.00 96.56 97 ALA A CA 1
ATOM 751 C C . ALA A 1 97 ? 11.085 -0.181 6.969 1.00 96.56 97 ALA A C 1
ATOM 753 O O . ALA A 1 97 ? 11.449 -0.125 5.795 1.00 96.56 97 ALA A O 1
ATOM 754 N N . GLU A 1 98 ? 11.482 0.711 7.878 1.00 97.50 98 GLU A N 1
ATOM 755 C CA . GLU A 1 98 ? 12.405 1.810 7.585 1.00 97.50 98 GLU A CA 1
ATOM 756 C C . GLU A 1 98 ? 13.781 1.290 7.150 1.00 97.50 98 GLU A C 1
ATOM 758 O O . GLU A 1 98 ? 14.312 1.747 6.136 1.00 97.50 98 GLU A O 1
ATOM 763 N N . ALA A 1 99 ? 14.323 0.280 7.837 1.00 97.50 99 ALA A N 1
ATOM 764 C CA . ALA A 1 99 ? 15.587 -0.352 7.461 1.00 97.50 99 ALA A CA 1
ATOM 765 C C . ALA A 1 99 ? 15.522 -1.004 6.068 1.00 97.50 99 ALA A C 1
ATOM 767 O O . ALA A 1 99 ? 16.421 -0.818 5.247 1.00 97.50 99 ALA A O 1
ATOM 768 N N . GLN A 1 100 ? 14.439 -1.726 5.759 1.00 97.06 100 GLN A N 1
ATOM 769 C CA . GLN A 1 100 ? 14.229 -2.305 4.427 1.00 97.06 100 GLN A CA 1
ATOM 770 C C . GLN A 1 100 ? 14.127 -1.232 3.343 1.00 97.06 100 GLN A C 1
ATOM 772 O O . GLN A 1 100 ? 14.684 -1.396 2.257 1.00 97.06 100 GLN A O 1
ATOM 777 N N . LEU A 1 101 ? 13.447 -0.122 3.635 1.00 97.94 101 LEU A N 1
ATOM 778 C CA . LEU A 1 101 ? 13.324 0.991 2.704 1.00 97.94 101 LEU A CA 1
ATOM 779 C C . LEU A 1 101 ? 14.684 1.643 2.442 1.00 97.94 101 LEU A C 1
ATOM 781 O O . LEU A 1 101 ? 14.993 1.926 1.289 1.00 97.94 101 LEU A O 1
ATOM 785 N N . GLN A 1 102 ? 15.517 1.824 3.469 1.00 97.62 102 GLN A N 1
ATOM 786 C CA . GLN A 1 102 ? 16.885 2.320 3.297 1.00 97.62 102 GLN A CA 1
ATOM 787 C C . GLN A 1 102 ? 17.746 1.378 2.448 1.00 97.62 102 GLN A C 1
ATOM 789 O O . GLN A 1 102 ? 18.463 1.828 1.557 1.00 97.62 102 GLN A O 1
ATOM 794 N N . ILE A 1 103 ? 17.657 0.065 2.665 1.00 98.00 103 ILE A N 1
ATOM 795 C CA . ILE A 1 103 ? 18.379 -0.905 1.831 1.00 98.00 103 ILE A CA 1
ATOM 796 C C . ILE A 1 103 ? 17.920 -0.775 0.374 1.00 98.00 103 ILE A C 1
ATOM 798 O O . ILE A 1 103 ? 18.744 -0.542 -0.510 1.00 98.00 103 ILE A O 1
ATOM 802 N N . ALA A 1 104 ? 16.610 -0.802 0.129 1.00 96.62 104 ALA A N 1
ATOM 803 C CA . ALA A 1 104 ? 16.052 -0.703 -1.215 1.00 96.62 104 ALA A CA 1
ATOM 804 C C . ALA A 1 104 ? 16.411 0.617 -1.919 1.00 96.62 104 ALA A C 1
ATOM 806 O O . ALA A 1 104 ? 16.667 0.625 -3.125 1.00 96.62 104 ALA A O 1
ATOM 807 N N . THR A 1 105 ? 16.453 1.745 -1.200 1.00 97.50 105 THR A N 1
ATOM 808 C CA . THR A 1 105 ? 16.871 3.025 -1.789 1.00 97.50 105 THR A CA 1
ATOM 809 C C . THR A 1 105 ? 18.346 3.006 -2.165 1.00 97.50 105 THR A C 1
ATOM 811 O O . THR A 1 105 ? 18.669 3.416 -3.277 1.00 97.50 105 THR A O 1
ATOM 814 N N . THR A 1 106 ? 19.224 2.476 -1.309 1.00 97.88 106 THR A N 1
ATOM 815 C CA . THR A 1 106 ? 20.662 2.374 -1.619 1.00 97.88 106 THR A CA 1
ATOM 816 C C . THR A 1 106 ? 20.961 1.409 -2.767 1.00 97.88 106 THR A C 1
ATOM 818 O O . THR A 1 106 ? 21.846 1.664 -3.583 1.00 97.88 106 THR A O 1
ATOM 821 N N . GLU A 1 107 ? 20.228 0.301 -2.873 1.00 97.44 107 GLU A N 1
ATOM 822 C CA . GLU A 1 107 ? 20.340 -0.617 -4.009 1.00 97.44 107 GLU A CA 1
ATOM 823 C C . GLU A 1 107 ? 19.863 0.052 -5.295 1.00 97.44 107 GLU A C 1
ATOM 825 O O . GLU A 1 107 ? 20.556 0.015 -6.312 1.00 97.44 107 GLU A O 1
ATOM 830 N N . LYS A 1 108 ? 18.718 0.740 -5.242 1.00 97.94 108 LYS A N 1
ATOM 831 C CA . LYS A 1 108 ? 18.187 1.488 -6.381 1.00 97.94 108 LYS A CA 1
ATOM 832 C C . LYS A 1 108 ? 19.172 2.544 -6.876 1.00 97.94 108 LYS A C 1
ATOM 834 O O . LYS A 1 108 ? 19.348 2.657 -8.086 1.00 97.94 108 LYS A O 1
ATOM 839 N N . THR A 1 109 ? 19.801 3.314 -5.986 1.00 98.00 109 THR A N 1
ATOM 840 C CA . THR A 1 109 ? 20.789 4.324 -6.400 1.00 98.00 109 THR A CA 1
ATOM 841 C C . THR A 1 109 ? 21.980 3.670 -7.089 1.00 98.00 109 THR A C 1
ATOM 843 O O . THR A 1 109 ? 22.311 4.063 -8.200 1.00 98.00 109 THR A O 1
ATOM 846 N N . LYS A 1 110 ? 22.535 2.590 -6.518 1.00 97.69 110 LYS A N 1
ATOM 847 C CA . LYS A 1 110 ? 23.645 1.845 -7.138 1.00 97.69 110 LYS A CA 1
ATOM 848 C C . LYS A 1 110 ? 23.288 1.316 -8.530 1.00 97.69 110 LYS A C 1
ATOM 850 O O . LYS A 1 110 ? 24.098 1.404 -9.446 1.00 97.69 110 LYS A O 1
ATOM 855 N N . LEU A 1 111 ? 22.082 0.771 -8.704 1.00 98.06 111 LEU A N 1
ATOM 856 C CA . LEU A 1 111 ? 21.626 0.266 -10.002 1.00 98.06 111 LEU A CA 1
ATOM 857 C C . LEU A 1 111 ? 21.446 1.383 -11.034 1.00 98.06 111 LEU A C 1
ATOM 859 O O . LEU A 1 111 ? 21.744 1.176 -12.208 1.00 98.06 111 LEU A O 1
ATOM 863 N N . LEU A 1 112 ? 20.963 2.555 -10.615 1.00 97.81 112 LEU A N 1
ATOM 864 C CA . LEU A 1 112 ? 20.852 3.712 -11.502 1.00 97.81 112 LEU A CA 1
ATOM 865 C C . LEU A 1 112 ? 22.229 4.216 -11.940 1.00 97.81 112 LEU A C 1
ATOM 867 O O . LEU A 1 112 ? 22.400 4.496 -13.126 1.00 97.81 112 LEU A O 1
ATOM 871 N N . ASP A 1 113 ? 23.197 4.258 -11.025 1.00 97.81 113 ASP A N 1
ATOM 872 C CA . ASP A 1 113 ? 24.573 4.648 -11.335 1.00 97.81 113 ASP A CA 1
ATOM 873 C C . ASP A 1 113 ? 25.185 3.684 -12.362 1.00 97.81 113 ASP A C 1
ATOM 875 O O . ASP A 1 113 ? 25.636 4.120 -13.422 1.00 97.81 113 ASP A O 1
ATOM 879 N N . LEU A 1 114 ? 25.090 2.369 -12.129 1.00 97.94 114 LEU A N 1
ATOM 880 C CA . LEU A 1 114 ? 25.561 1.351 -13.078 1.00 97.94 114 LEU A CA 1
ATOM 881 C C . LEU A 1 114 ? 24.880 1.458 -14.449 1.00 97.94 114 LEU A C 1
ATOM 883 O O . LEU A 1 114 ? 25.549 1.407 -15.477 1.00 97.94 114 LEU A O 1
ATOM 887 N N . LEU A 1 115 ? 23.558 1.643 -14.482 1.00 97.81 115 LEU A N 1
ATOM 888 C CA . LEU A 1 115 ? 22.817 1.777 -15.737 1.00 97.81 115 LEU A CA 1
ATOM 889 C C . LEU A 1 115 ? 23.207 3.047 -16.501 1.00 97.81 115 LEU A C 1
ATOM 891 O O . LEU A 1 115 ? 23.214 3.055 -17.732 1.00 97.81 115 LEU A O 1
ATOM 895 N N . SER A 1 116 ? 23.481 4.140 -15.788 1.00 96.81 116 SER A N 1
ATOM 896 C CA . SER A 1 116 ? 23.942 5.382 -16.407 1.00 96.81 116 SER A CA 1
ATOM 897 C C . SER A 1 116 ? 25.341 5.234 -17.002 1.00 96.81 116 SER A C 1
ATOM 899 O O . SER A 1 116 ? 25.538 5.654 -18.139 1.00 96.81 116 SER A O 1
ATOM 901 N N . ALA A 1 117 ? 26.253 4.549 -16.305 1.00 96.88 117 ALA A N 1
ATOM 902 C CA . ALA A 1 117 ? 27.576 4.213 -16.822 1.00 96.88 117 ALA A CA 1
ATOM 903 C C . ALA A 1 117 ? 27.487 3.327 -18.077 1.00 96.88 117 ALA A C 1
ATOM 905 O O . ALA A 1 117 ? 28.066 3.661 -19.104 1.00 96.88 117 ALA A O 1
ATOM 906 N N . GLU A 1 118 ? 26.671 2.266 -18.057 1.00 97.00 118 GLU A N 1
ATOM 907 C CA . GLU A 1 118 ? 26.493 1.385 -19.224 1.00 97.00 118 GLU A CA 1
ATOM 908 C C . GLU A 1 118 ? 25.914 2.139 -20.437 1.00 97.00 118 GLU A C 1
ATOM 910 O O . GLU A 1 118 ? 26.261 1.876 -21.591 1.00 97.00 118 GLU A O 1
ATOM 915 N N . LYS A 1 119 ? 25.001 3.090 -20.202 1.00 95.75 119 LYS A N 1
ATOM 916 C CA . LYS A 1 119 ? 24.454 3.936 -21.271 1.00 95.75 119 LYS A CA 1
ATOM 917 C C . LYS A 1 119 ? 25.506 4.856 -21.874 1.00 95.75 119 LYS A C 1
ATOM 919 O O . LYS A 1 119 ? 25.440 5.102 -23.077 1.00 95.75 119 LYS A O 1
ATOM 924 N N . GLU A 1 120 ? 26.422 5.356 -21.056 1.00 95.31 120 GLU A N 1
ATOM 925 C CA . GLU A 1 120 ? 27.530 6.188 -21.507 1.00 95.31 120 GLU A CA 1
ATOM 926 C C . GLU A 1 120 ? 28.498 5.376 -22.367 1.00 95.31 120 GLU A C 1
ATOM 928 O O . GLU A 1 120 ? 28.711 5.727 -23.521 1.00 95.31 120 GLU A O 1
ATOM 933 N N . GLU A 1 121 ? 28.942 4.212 -21.888 1.00 94.88 121 GLU A N 1
ATOM 934 C CA . GLU A 1 121 ? 29.808 3.307 -22.657 1.00 94.88 121 GLU A CA 1
ATOM 935 C C . GLU A 1 121 ? 29.175 2.923 -24.004 1.00 94.88 121 GLU A C 1
ATOM 937 O O . GLU A 1 121 ? 29.822 2.942 -25.050 1.00 94.88 121 GLU A O 1
ATOM 942 N N . LYS A 1 122 ? 27.869 2.621 -24.021 1.00 94.31 122 LYS A N 1
ATOM 943 C CA . LYS A 1 122 ? 27.147 2.340 -25.274 1.00 94.31 122 LYS A CA 1
ATOM 944 C C . LYS A 1 122 ? 27.081 3.546 -26.204 1.00 94.31 122 LYS A C 1
ATOM 946 O O . LYS A 1 122 ? 27.042 3.355 -27.421 1.00 94.31 122 LYS A O 1
ATOM 951 N N . ARG A 1 123 ? 27.001 4.764 -25.665 1.00 94.62 123 ARG A N 1
ATOM 952 C CA . ARG A 1 123 ? 27.026 5.991 -26.464 1.00 94.62 123 ARG A CA 1
ATOM 953 C C . ARG A 1 123 ? 28.405 6.181 -27.082 1.00 94.62 123 ARG A C 1
ATOM 955 O O . ARG A 1 123 ? 28.472 6.342 -28.295 1.00 94.62 123 ARG A O 1
ATOM 962 N N . GLU A 1 124 ? 29.461 6.073 -26.286 1.00 94.44 124 GLU A N 1
ATOM 963 C CA . GLU A 1 124 ? 30.850 6.193 -26.738 1.00 94.44 124 GLU A CA 1
ATOM 964 C C . GLU A 1 124 ? 31.175 5.157 -27.819 1.00 94.44 124 GLU A C 1
ATOM 966 O O . GLU A 1 124 ? 31.604 5.522 -28.911 1.00 94.44 124 GLU A O 1
ATOM 971 N N . LEU A 1 125 ? 30.847 3.880 -27.589 1.00 93.12 125 LEU A N 1
ATOM 972 C CA . LEU A 1 125 ? 31.035 2.818 -28.584 1.00 93.12 125 LEU A CA 1
ATOM 973 C C . LEU A 1 125 ? 30.255 3.083 -29.874 1.00 93.12 125 LEU A C 1
ATOM 975 O O . LEU A 1 125 ? 30.734 2.793 -30.969 1.00 93.12 125 LEU A O 1
ATOM 979 N N . LYS A 1 126 ? 29.032 3.615 -29.772 1.00 91.81 126 LYS A N 1
ATOM 980 C CA . LYS A 1 126 ? 28.226 3.961 -30.947 1.00 91.81 126 LYS A CA 1
ATOM 981 C C . LYS A 1 126 ? 28.849 5.118 -31.727 1.00 91.81 126 LYS A C 1
ATOM 983 O O . LYS A 1 126 ? 28.813 5.092 -32.957 1.00 91.81 126 LYS A O 1
ATOM 988 N N . GLU A 1 127 ? 29.378 6.122 -31.038 1.00 92.50 127 GLU A N 1
ATOM 989 C CA . GLU A 1 127 ? 30.070 7.259 -31.647 1.00 92.50 127 GLU A CA 1
ATOM 990 C C . GLU A 1 127 ? 31.384 6.823 -32.305 1.00 92.50 127 GLU A C 1
ATOM 992 O O . GLU A 1 127 ? 31.623 7.167 -33.462 1.00 92.50 127 GLU A O 1
ATOM 997 N N . GLU A 1 128 ? 32.174 5.978 -31.642 1.00 91.44 128 GLU A N 1
ATOM 998 C CA . GLU A 1 128 ? 33.390 5.379 -32.200 1.00 91.44 128 GLU A CA 1
ATOM 999 C C . GLU A 1 128 ? 33.078 4.518 -33.436 1.00 91.44 128 GLU A C 1
ATOM 1001 O O . GLU A 1 128 ? 33.702 4.672 -34.488 1.00 91.44 128 GLU A O 1
ATOM 1006 N N . MET A 1 129 ? 32.053 3.661 -33.358 1.00 88.25 129 MET A N 1
ATOM 1007 C CA . MET A 1 129 ? 31.601 2.849 -34.491 1.00 88.25 129 MET A CA 1
ATOM 1008 C C . MET A 1 129 ? 31.150 3.724 -35.668 1.00 88.25 129 MET A C 1
ATOM 1010 O O . MET A 1 129 ? 31.429 3.392 -36.820 1.00 88.25 129 MET A O 1
ATOM 1014 N N . LEU A 1 130 ? 30.455 4.836 -35.398 1.00 88.06 130 LEU A N 1
ATOM 1015 C CA . LEU A 1 130 ? 30.036 5.786 -36.428 1.00 88.06 130 LEU A CA 1
ATOM 1016 C C . LEU A 1 130 ? 31.242 6.479 -37.076 1.00 88.06 130 LEU A C 1
ATOM 1018 O O . LEU A 1 130 ? 31.239 6.653 -38.292 1.00 88.06 130 LEU A O 1
ATOM 1022 N N . ALA A 1 131 ? 32.267 6.822 -36.293 1.00 86.50 131 ALA A N 1
ATOM 1023 C CA . ALA A 1 131 ? 33.497 7.449 -36.774 1.00 86.50 131 ALA A CA 1
ATOM 1024 C C . ALA A 1 131 ? 34.364 6.509 -37.635 1.00 86.50 131 ALA A C 1
ATOM 1026 O O . ALA A 1 131 ? 35.016 6.960 -38.574 1.00 86.50 131 ALA A O 1
ATOM 1027 N N . LEU A 1 132 ? 34.350 5.201 -37.352 1.00 81.06 132 LEU A N 1
ATOM 1028 C CA . LEU A 1 132 ? 35.046 4.168 -38.137 1.00 81.06 132 LEU A CA 1
ATOM 1029 C C . LEU A 1 132 ? 34.321 3.794 -39.440 1.00 81.06 132 LEU A C 1
ATOM 1031 O O . LEU A 1 132 ? 34.892 3.129 -40.308 1.00 81.06 132 LEU A O 1
ATOM 1035 N N . MET A 1 133 ? 33.053 4.178 -39.586 1.00 72.44 133 MET A N 1
ATOM 1036 C CA . MET A 1 133 ? 32.254 3.862 -40.763 1.00 72.44 133 MET A CA 1
ATOM 1037 C C . MET A 1 133 ? 32.509 4.926 -41.848 1.00 72.44 133 MET A C 1
ATOM 1039 O O . MET A 1 133 ? 32.309 6.108 -41.574 1.00 72.44 133 MET A O 1
ATOM 1043 N N . PRO A 1 134 ? 32.894 4.560 -43.091 1.00 67.25 134 PRO A N 1
ATOM 1044 C CA . PRO A 1 134 ? 33.158 5.551 -44.138 1.00 67.25 134 PRO A CA 1
ATOM 1045 C C . PRO A 1 134 ? 31.911 6.418 -44.383 1.00 67.25 134 PRO A C 1
ATOM 1047 O O . PRO A 1 134 ? 30.794 5.899 -44.230 1.00 67.25 134 PRO A O 1
ATOM 1050 N N . PRO A 1 135 ? 32.050 7.710 -44.740 1.00 68.19 135 PRO A N 1
ATOM 1051 C CA . PRO A 1 135 ? 30.918 8.593 -45.006 1.00 68.19 135 PRO A CA 1
ATOM 1052 C C . PRO A 1 135 ? 29.912 7.935 -45.963 1.00 68.19 135 PRO A C 1
ATOM 1054 O O . PRO A 1 135 ? 30.322 7.191 -46.858 1.00 68.19 135 PRO A O 1
ATOM 1057 N N . PRO A 1 136 ? 28.596 8.151 -45.791 1.00 63.03 136 PRO A N 1
ATOM 1058 C CA . PRO A 1 136 ? 27.579 7.525 -46.639 1.00 63.03 136 PRO A CA 1
ATOM 1059 C C . PRO A 1 136 ? 27.817 7.772 -48.141 1.00 63.03 136 PRO A C 1
ATOM 1061 O O . PRO A 1 136 ? 27.532 6.887 -48.942 1.00 63.03 136 PRO A O 1
ATOM 1064 N N . GLU A 1 137 ? 28.455 8.889 -48.502 1.00 57.50 137 GLU A N 1
ATOM 1065 C CA . GLU A 1 137 ? 28.839 9.236 -49.879 1.00 57.50 137 GLU A CA 1
ATOM 1066 C C . GLU A 1 137 ? 29.861 8.266 -50.512 1.00 57.50 137 GLU A C 1
ATOM 1068 O O . GLU A 1 137 ? 29.860 8.072 -51.726 1.00 57.50 137 GLU A O 1
ATOM 1073 N N . GLU A 1 138 ? 30.692 7.583 -49.716 1.00 55.06 138 GLU A 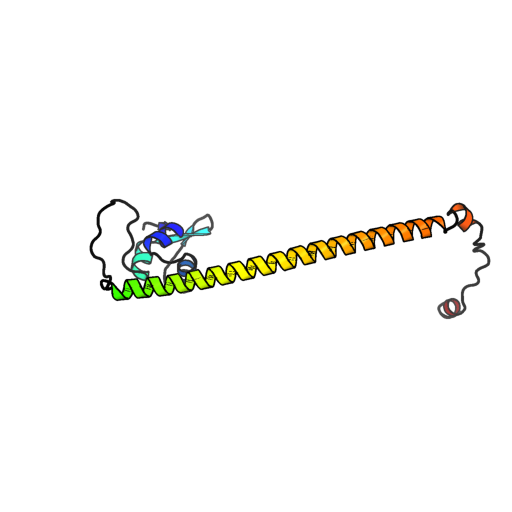N 1
ATOM 1074 C CA . GLU A 1 138 ? 31.647 6.576 -50.213 1.00 55.06 138 GLU A CA 1
ATOM 1075 C C . GLU A 1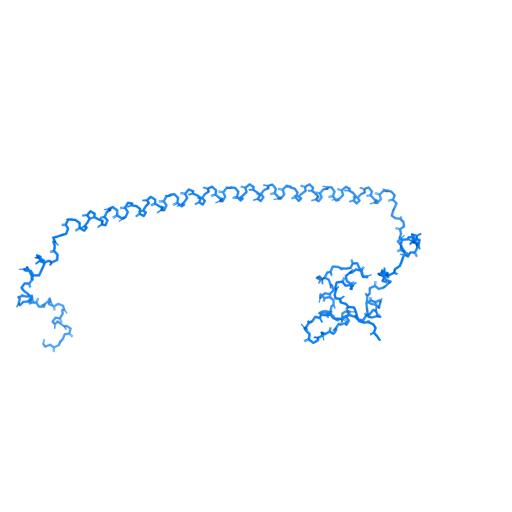 138 ? 31.043 5.164 -50.303 1.00 55.06 138 GLU A C 1
ATOM 1077 O O . GLU A 1 138 ? 31.592 4.283 -50.973 1.00 55.06 138 GLU A O 1
ATOM 1082 N N . ARG A 1 139 ? 29.902 4.920 -49.642 1.00 55.19 139 ARG A N 1
ATOM 1083 C CA . ARG A 1 139 ? 29.226 3.608 -49.640 1.00 55.19 139 ARG A CA 1
ATOM 1084 C C . ARG A 1 139 ? 28.424 3.373 -50.912 1.00 55.19 139 ARG A C 1
ATOM 1086 O O . ARG A 1 139 ? 28.281 2.226 -51.329 1.00 55.19 139 ARG A O 1
ATOM 1093 N N . GLU A 1 140 ? 27.961 4.444 -51.547 1.00 53.72 140 GLU A N 1
ATOM 1094 C CA . GLU A 1 140 ? 27.215 4.379 -52.806 1.00 53.72 140 GLU A CA 1
ATOM 1095 C C . GLU A 1 140 ? 28.112 4.077 -54.018 1.00 53.72 140 GLU A C 1
ATOM 1097 O O . GLU A 1 140 ? 27.623 3.618 -55.046 1.00 53.72 140 GLU A O 1
ATOM 1102 N N . GLN A 1 141 ? 29.436 4.235 -53.900 1.00 53.47 141 GLN A N 1
ATOM 1103 C CA . GLN A 1 141 ? 30.364 4.038 -55.023 1.00 53.47 141 GLN A CA 1
ATOM 1104 C C . GLN A 1 141 ? 30.944 2.614 -55.135 1.00 53.47 141 GLN A C 1
ATOM 1106 O O . GLN A 1 141 ? 31.661 2.325 -56.090 1.00 53.47 141 GLN A O 1
ATOM 1111 N N . LYS A 1 142 ? 30.649 1.699 -54.195 1.00 53.94 142 LYS A N 1
ATOM 1112 C CA . LYS A 1 142 ? 31.191 0.317 -54.203 1.00 53.94 142 LYS A CA 1
ATOM 1113 C C . LYS A 1 142 ? 30.157 -0.802 -54.304 1.00 53.94 142 LYS A C 1
ATOM 1115 O O . LYS A 1 142 ? 30.527 -1.974 -54.251 1.00 53.94 142 LYS A O 1
ATOM 1120 N N . THR A 1 143 ? 28.886 -0.484 -54.508 1.00 55.09 143 THR A N 1
ATOM 1121 C CA . THR A 1 143 ? 27.878 -1.491 -54.853 1.00 55.09 143 THR A CA 1
ATOM 1122 C C . THR A 1 143 ? 27.442 -1.287 -56.287 1.00 55.09 143 THR A C 1
ATOM 1124 O O . THR A 1 143 ? 26.418 -0.667 -56.560 1.00 55.09 143 THR A O 1
ATOM 1127 N N . ASP A 1 144 ? 28.221 -1.843 -57.211 1.00 56.09 144 ASP A N 1
ATOM 1128 C CA . ASP A 1 144 ? 27.762 -2.076 -58.574 1.00 56.09 144 ASP A CA 1
ATOM 1129 C C . ASP A 1 144 ? 26.696 -3.190 -58.510 1.00 56.09 144 ASP A C 1
ATOM 1131 O O . ASP A 1 144 ? 26.955 -4.385 -58.685 1.00 56.09 144 ASP A O 1
ATOM 1135 N N . LEU A 1 145 ? 25.475 -2.798 -58.123 1.00 56.31 145 LEU A N 1
ATOM 1136 C CA . LEU A 1 145 ? 24.301 -3.662 -57.929 1.00 56.31 145 LEU A CA 1
ATOM 1137 C C . LEU A 1 145 ? 23.899 -4.398 -59.220 1.00 56.31 145 LEU A C 1
ATOM 1139 O O . LEU A 1 145 ? 23.061 -5.296 -59.186 1.00 56.31 145 LEU A O 1
ATOM 1143 N N . THR A 1 146 ? 24.527 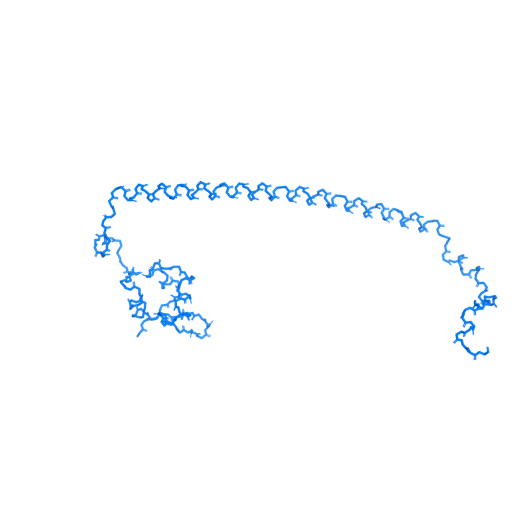-4.058 -60.345 1.00 57.00 146 THR A N 1
ATOM 1144 C CA . THR A 1 146 ? 24.369 -4.712 -61.644 1.00 57.00 146 THR A CA 1
ATOM 1145 C C . THR A 1 146 ? 25.037 -6.094 -61.718 1.00 57.00 146 THR A C 1
ATOM 1147 O O . THR A 1 146 ? 24.711 -6.870 -62.617 1.00 57.00 146 THR A O 1
ATOM 1150 N N . GLN A 1 147 ? 25.917 -6.458 -60.768 1.00 58.03 147 GLN A N 1
ATOM 1151 C CA . GLN A 1 147 ? 26.665 -7.730 -60.799 1.00 58.03 147 GLN A CA 1
ATOM 1152 C C . GLN A 1 147 ? 26.327 -8.737 -59.687 1.00 58.03 147 GLN A C 1
ATOM 1154 O O . GLN A 1 147 ? 26.865 -9.851 -59.676 1.00 58.03 147 GLN A O 1
ATOM 1159 N N . ILE A 1 148 ? 25.419 -8.416 -58.759 1.00 61.31 148 ILE A N 1
ATOM 1160 C CA . ILE A 1 148 ? 25.056 -9.344 -57.677 1.00 61.31 148 ILE A CA 1
ATOM 1161 C C . ILE A 1 148 ? 24.117 -10.427 -58.227 1.00 61.31 148 ILE A C 1
ATOM 1163 O O . ILE A 1 148 ? 22.894 -10.298 -58.199 1.00 61.31 148 ILE A O 1
ATOM 1167 N N . LYS A 1 149 ? 24.687 -11.533 -58.725 1.00 65.00 149 LYS A N 1
ATOM 1168 C CA . LYS A 1 149 ? 23.903 -12.726 -59.083 1.00 65.00 149 LYS A CA 1
ATOM 1169 C C . LYS A 1 149 ? 23.159 -13.240 -57.839 1.00 65.00 149 LYS A C 1
ATOM 1171 O O . LYS A 1 149 ? 23.793 -13.441 -56.797 1.00 65.00 149 LYS A O 1
ATOM 1176 N N . PRO A 1 150 ? 21.839 -13.494 -57.917 1.00 69.75 150 PRO A N 1
ATOM 1177 C CA . PRO A 1 150 ? 21.071 -13.954 -56.768 1.00 69.75 150 PRO A CA 1
ATOM 1178 C C . PRO A 1 150 ? 21.604 -15.299 -56.265 1.00 69.75 150 PRO A C 1
ATOM 1180 O O . PRO A 1 150 ? 21.924 -16.205 -57.038 1.00 69.75 150 PRO A O 1
ATOM 1183 N N . ARG A 1 151 ? 21.718 -15.430 -54.938 1.00 73.38 151 ARG A N 1
ATOM 1184 C CA . ARG A 1 151 ? 22.235 -16.641 -54.283 1.00 73.38 151 ARG A CA 1
ATOM 1185 C C . ARG A 1 151 ? 21.330 -17.828 -54.633 1.00 73.38 151 ARG A C 1
ATOM 1187 O O . ARG A 1 151 ? 20.111 -17.701 -54.640 1.00 73.38 151 ARG A O 1
ATOM 1194 N N . ARG A 1 152 ? 21.918 -19.005 -54.871 1.00 67.94 152 ARG A N 1
ATOM 1195 C CA . ARG A 1 152 ? 21.221 -20.208 -55.385 1.00 67.94 152 ARG A CA 1
ATOM 1196 C C . ARG A 1 152 ? 19.988 -20.648 -54.577 1.00 67.94 152 ARG A C 1
ATOM 1198 O O . ARG A 1 152 ? 19.101 -21.284 -55.134 1.00 67.94 152 ARG A O 1
ATOM 1205 N N . TRP A 1 153 ? 19.912 -20.312 -53.288 1.00 72.44 153 TRP A N 1
ATOM 1206 C CA . TRP A 1 153 ? 18.732 -20.600 -52.464 1.00 72.44 153 TRP A CA 1
ATOM 1207 C C . TRP A 1 153 ? 17.518 -19.724 -52.828 1.00 72.44 153 TRP A C 1
ATOM 1209 O O . TRP A 1 153 ? 16.393 -20.203 -52.754 1.00 72.44 153 TRP A O 1
ATOM 1219 N N . PHE A 1 154 ? 17.746 -18.492 -53.302 1.00 67.94 154 PHE A N 1
ATOM 1220 C CA . PHE A 1 154 ? 16.712 -17.580 -53.806 1.00 67.94 154 PHE A CA 1
ATOM 1221 C C . PHE A 1 154 ? 16.167 -18.035 -55.168 1.00 67.94 154 PHE A C 1
ATOM 1223 O O . PHE A 1 154 ? 14.966 -17.971 -55.407 1.00 67.94 154 PHE A O 1
ATOM 1230 N N . GLN A 1 155 ? 17.033 -18.557 -56.046 1.00 67.00 155 GLN A N 1
ATOM 1231 C CA . GLN A 1 155 ? 16.622 -19.087 -57.356 1.00 67.00 155 GLN A CA 1
ATOM 1232 C C . GLN A 1 155 ? 15.747 -20.342 -57.230 1.00 67.00 155 GLN A C 1
ATOM 1234 O O . GLN A 1 155 ? 14.794 -20.508 -57.980 1.00 67.00 155 GLN A O 1
ATOM 1239 N N . ARG A 1 156 ? 16.017 -21.198 -56.235 1.00 66.44 156 ARG A N 1
ATOM 1240 C CA . ARG A 1 156 ? 15.219 -22.407 -55.977 1.00 66.44 156 ARG A CA 1
ATOM 1241 C C . ARG A 1 156 ? 13.797 -22.098 -55.478 1.00 66.44 156 ARG A C 1
ATOM 1243 O O . ARG A 1 156 ? 12.921 -22.941 -55.625 1.00 66.44 156 ARG A O 1
ATOM 1250 N N . LEU A 1 157 ? 13.563 -20.912 -54.910 1.00 65.88 157 LEU A N 1
ATOM 1251 C CA . LEU A 1 157 ? 12.255 -20.504 -54.385 1.00 65.88 157 LEU A CA 1
ATOM 1252 C C . LEU A 1 157 ? 11.303 -19.968 -55.472 1.00 65.88 157 LEU A C 1
ATOM 1254 O O . LEU A 1 157 ? 10.096 -19.953 -55.263 1.00 65.88 157 LEU A O 1
ATOM 1258 N N . LEU A 1 158 ? 11.836 -19.531 -56.619 1.00 64.12 158 LEU A N 1
ATOM 1259 C CA . LEU A 1 158 ? 11.076 -18.869 -57.690 1.00 64.12 158 LEU A CA 1
ATOM 1260 C C . LEU A 1 158 ? 10.756 -19.771 -58.892 1.00 64.12 158 LEU A C 1
ATOM 1262 O O . LEU A 1 158 ? 10.263 -19.270 -59.893 1.00 64.12 158 LEU A O 1
ATOM 1266 N N . GLY A 1 159 ? 10.988 -21.083 -58.783 1.00 59.72 159 GLY A N 1
ATOM 1267 C CA . GLY A 1 159 ? 10.427 -22.081 -59.699 1.00 59.72 159 GLY A CA 1
ATOM 1268 C C . GLY A 1 159 ? 10.647 -21.789 -61.186 1.00 59.72 159 GLY A C 1
ATOM 1269 O O . GLY A 1 159 ? 9.685 -21.548 -61.910 1.00 59.72 159 GLY A O 1
ATOM 1270 N N . THR A 1 160 ? 11.900 -21.851 -61.637 1.00 52.28 160 THR A N 1
ATOM 1271 C CA . THR A 1 160 ? 12.235 -22.134 -63.045 1.00 52.28 160 THR A CA 1
ATOM 1272 C C . THR A 1 160 ? 13.252 -23.256 -63.100 1.00 52.28 160 THR A C 1
ATOM 1274 O O . THR A 1 160 ? 14.130 -23.288 -62.203 1.00 52.28 160 THR A O 1
#

pLDDT: mean 81.9, std 17.82, range [37.19, 98.06]

Radius of gyration: 38.08 Å; chains: 1; bounding box: 72×41×102 Å